Protein AF-A0A4Q3H517-F1 (afdb_monomer_lite)

Structure (mmCIF, N/CA/C/O backbone):
data_AF-A0A4Q3H517-F1
#
_entry.id   AF-A0A4Q3H517-F1
#
loop_
_atom_site.group_PDB
_atom_site.id
_atom_site.type_symbol
_atom_site.label_atom_id
_atom_site.label_alt_id
_atom_site.label_comp_id
_atom_site.label_asym_id
_atom_site.label_entity_id
_atom_site.label_seq_id
_atom_site.pdbx_PDB_ins_code
_atom_site.Cartn_x
_atom_site.Cartn_y
_atom_site.Cartn_z
_atom_site.occupancy
_atom_site.B_iso_or_equiv
_atom_site.auth_seq_id
_atom_site.auth_comp_id
_atom_site.auth_asym_id
_atom_site.auth_atom_id
_atom_site.pdbx_PDB_model_num
ATOM 1 N N . MET A 1 1 ? 39.571 -4.118 13.990 1.00 40.09 1 MET A N 1
ATOM 2 C CA . MET A 1 1 ? 38.350 -3.426 13.526 1.00 40.09 1 MET A CA 1
ATOM 3 C C . MET A 1 1 ? 38.100 -3.859 12.091 1.00 40.09 1 MET A C 1
ATOM 5 O O . MET A 1 1 ? 38.957 -3.556 11.269 1.00 40.09 1 MET A O 1
ATOM 9 N N . PRO A 1 2 ? 37.057 -4.642 11.771 1.00 38.53 2 PRO A N 1
ATOM 10 C CA . PRO A 1 2 ? 36.814 -5.030 10.390 1.00 38.53 2 PRO A CA 1
ATOM 11 C C . PRO A 1 2 ? 36.065 -3.904 9.666 1.00 38.53 2 PRO A C 1
ATOM 13 O O . PRO A 1 2 ? 35.079 -3.370 10.165 1.00 38.53 2 PRO A O 1
ATOM 16 N N . THR A 1 3 ? 36.589 -3.522 8.508 1.00 38.78 3 THR A N 1
ATOM 17 C CA . THR A 1 3 ? 36.073 -2.495 7.603 1.00 38.78 3 THR A CA 1
ATOM 18 C C . THR A 1 3 ? 34.910 -3.036 6.767 1.00 38.78 3 THR A C 1
ATOM 20 O O . THR A 1 3 ? 35.002 -4.109 6.167 1.00 38.78 3 THR A O 1
ATOM 23 N N . SER A 1 4 ? 33.808 -2.285 6.713 1.00 47.94 4 SER A N 1
ATOM 24 C CA . SER A 1 4 ? 32.634 -2.582 5.888 1.00 47.94 4 SER A CA 1
ATOM 25 C C . SER A 1 4 ? 32.987 -2.524 4.398 1.00 47.94 4 SER A C 1
ATOM 27 O O . SER A 1 4 ? 33.312 -1.462 3.872 1.00 47.94 4 SER A O 1
ATOM 29 N N . LYS A 1 5 ? 32.917 -3.661 3.699 1.00 48.53 5 LYS A N 1
ATOM 30 C CA . LYS A 1 5 ? 33.043 -3.728 2.236 1.00 48.53 5 LYS A CA 1
ATOM 31 C C . LYS A 1 5 ? 31.708 -3.337 1.598 1.00 48.53 5 LYS A C 1
ATOM 33 O O . LYS A 1 5 ? 30.800 -4.157 1.518 1.00 48.53 5 LYS A O 1
ATOM 38 N N . GLN A 1 6 ? 31.582 -2.096 1.134 1.00 50.59 6 GLN A N 1
ATOM 39 C CA . GLN A 1 6 ? 30.559 -1.734 0.150 1.00 50.59 6 GLN A CA 1
ATOM 40 C C . GLN A 1 6 ? 30.979 -2.324 -1.203 1.00 50.59 6 GLN A C 1
ATOM 42 O O . GLN A 1 6 ? 31.841 -1.785 -1.888 1.00 50.59 6 GLN A O 1
ATOM 47 N N . SER A 1 7 ? 30.403 -3.468 -1.568 1.00 45.88 7 SER A N 1
ATOM 48 C CA . SER A 1 7 ? 30.527 -4.052 -2.906 1.00 45.88 7 SER A CA 1
ATOM 49 C C . SER A 1 7 ? 29.165 -4.039 -3.582 1.00 45.88 7 SER A C 1
ATOM 51 O O . SER A 1 7 ? 28.502 -5.063 -3.684 1.00 45.88 7 SER A O 1
ATOM 53 N N . TYR A 1 8 ? 28.755 -2.864 -4.052 1.00 48.50 8 TYR A N 1
ATOM 54 C CA . TYR A 1 8 ? 27.823 -2.790 -5.169 1.00 48.50 8 TYR A CA 1
ATOM 55 C C . TYR A 1 8 ? 28.682 -2.569 -6.406 1.00 48.50 8 TYR A C 1
ATOM 57 O O . TYR A 1 8 ? 29.294 -1.515 -6.562 1.00 48.50 8 TYR A O 1
ATOM 65 N N . ALA A 1 9 ? 28.819 -3.603 -7.233 1.00 53.19 9 ALA A N 1
ATOM 66 C CA . ALA A 1 9 ? 29.474 -3.469 -8.521 1.00 53.19 9 ALA A CA 1
ATOM 67 C C . ALA A 1 9 ? 28.594 -2.567 -9.392 1.00 53.19 9 ALA A C 1
ATOM 69 O O . ALA A 1 9 ? 27.563 -3.002 -9.904 1.00 53.19 9 ALA A O 1
ATOM 70 N N . THR A 1 10 ? 28.966 -1.294 -9.520 1.00 50.31 10 THR A N 1
ATOM 71 C CA . THR A 1 10 ? 28.332 -0.388 -10.474 1.00 50.31 10 THR A CA 1
ATOM 72 C C . THR A 1 10 ? 28.628 -0.936 -11.864 1.00 50.31 10 THR A C 1
ATOM 74 O O . THR A 1 10 ? 29.762 -0.880 -12.338 1.00 50.31 10 THR A O 1
ATOM 77 N N . SER A 1 11 ? 27.626 -1.556 -12.483 1.00 53.19 11 SER A N 1
ATOM 78 C CA . SER A 1 11 ? 27.753 -2.097 -13.834 1.00 53.19 11 SER A CA 1
ATOM 79 C C . SER A 1 11 ? 27.890 -0.923 -14.807 1.00 53.19 11 SER A C 1
ATOM 81 O O . SER A 1 11 ? 27.018 -0.051 -14.806 1.00 53.19 11 SER A O 1
ATOM 83 N N . PRO A 1 12 ? 28.955 -0.844 -15.623 1.00 61.31 12 PRO A N 1
ATOM 84 C CA . PRO A 1 12 ? 29.098 0.231 -16.584 1.00 61.31 12 PRO A CA 1
ATOM 85 C C . PRO A 1 12 ? 28.341 -0.172 -17.844 1.00 61.31 12 PRO A C 1
ATOM 87 O O . PRO A 1 12 ? 28.901 -0.844 -18.706 1.00 61.31 12 PRO A O 1
ATOM 90 N N . GLN A 1 13 ? 27.070 0.208 -17.963 1.00 48.06 13 GLN A N 1
ATOM 91 C CA . GLN A 1 13 ? 26.401 0.174 -19.262 1.00 48.06 13 GLN A CA 1
ATOM 92 C C . GLN A 1 13 ? 25.749 1.512 -19.586 1.00 48.06 13 GLN A C 1
ATOM 94 O O . GLN A 1 13 ? 24.617 1.807 -19.217 1.00 48.06 13 GLN A O 1
ATOM 99 N N . SER A 1 14 ? 26.515 2.302 -20.332 1.00 60.44 14 SER A N 1
ATOM 100 C CA . SER A 1 14 ? 26.021 3.351 -21.214 1.00 60.44 14 SER A CA 1
ATOM 101 C C . SER A 1 14 ? 25.814 2.749 -22.605 1.00 60.44 14 SER A C 1
ATOM 103 O O . SER A 1 14 ? 26.821 2.456 -23.230 1.00 60.44 14 SER A O 1
ATOM 105 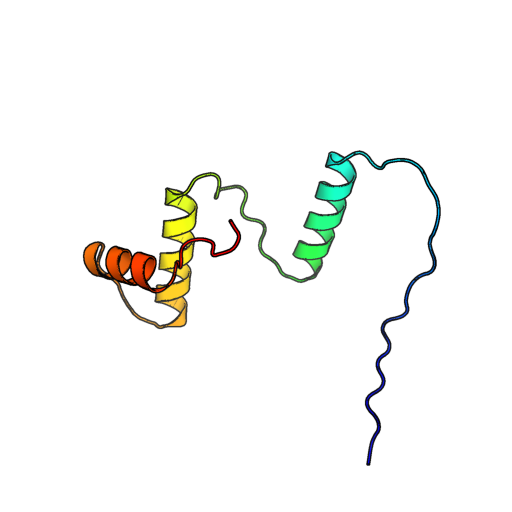N N . HIS A 1 15 ? 24.569 2.607 -23.085 1.00 49.25 15 HIS A N 1
ATOM 106 C CA . HIS A 1 15 ? 24.142 2.599 -24.509 1.00 49.25 15 HIS A CA 1
ATOM 107 C C . HIS A 1 15 ? 22.603 2.834 -24.554 1.00 49.25 15 HIS A C 1
ATOM 109 O O . HIS A 1 15 ? 21.845 1.930 -24.238 1.00 49.25 15 HIS A O 1
ATOM 115 N N . THR A 1 16 ? 22.107 4.082 -24.590 1.00 65.50 16 THR A N 1
ATOM 116 C CA . THR A 1 16 ? 21.536 4.849 -25.739 1.00 65.50 16 THR A CA 1
ATOM 117 C C . THR A 1 16 ? 20.250 4.304 -26.399 1.00 65.50 16 THR A C 1
ATOM 119 O O . THR A 1 16 ? 20.266 3.188 -26.896 1.00 65.50 16 THR A O 1
ATOM 122 N N . HIS A 1 17 ? 19.259 5.199 -26.590 1.00 56.88 17 HIS A N 1
ATOM 123 C CA . HIS A 1 17 ? 17.907 5.079 -27.197 1.00 56.88 17 HIS A CA 1
ATOM 124 C C . HIS A 1 17 ? 16.782 4.849 -26.181 1.00 56.88 17 HIS A C 1
ATOM 126 O O . HIS A 1 17 ? 16.813 3.886 -25.427 1.00 56.88 17 HIS A O 1
ATOM 132 N N . GLY A 1 18 ? 15.812 5.775 -26.154 1.00 64.06 18 GLY A N 1
ATOM 133 C CA . GLY A 1 18 ? 14.674 5.775 -25.233 1.00 64.06 18 GLY A CA 1
ATOM 134 C C . GLY A 1 18 ? 13.950 4.435 -25.247 1.00 64.06 18 GLY A C 1
ATOM 135 O O . GLY A 1 18 ? 13.224 4.126 -26.191 1.00 64.06 18 GLY A O 1
ATOM 136 N N . ALA A 1 19 ? 14.201 3.625 -24.221 1.00 68.19 19 ALA A N 1
ATOM 137 C CA . ALA A 1 19 ? 13.450 2.410 -23.986 1.00 68.19 19 ALA A CA 1
ATOM 138 C C . ALA A 1 19 ? 11.980 2.797 -23.789 1.00 68.19 19 ALA A C 1
ATOM 140 O O . ALA A 1 19 ? 11.681 3.761 -2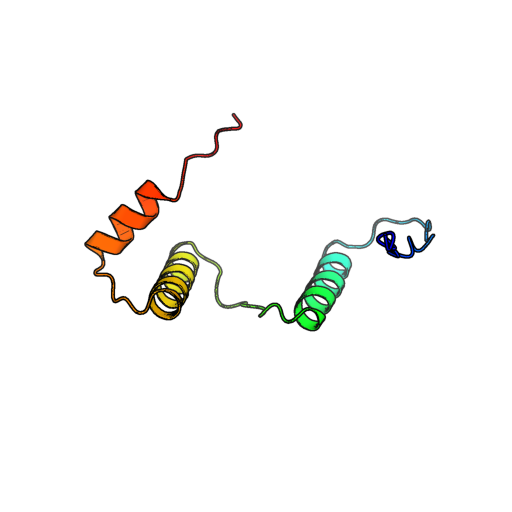3.086 1.00 68.19 19 ALA A O 1
ATOM 141 N N . LYS A 1 20 ? 11.077 2.071 -24.454 1.00 87.69 20 LYS A N 1
ATOM 142 C CA . LYS A 1 20 ? 9.634 2.268 -24.289 1.00 87.69 20 LYS A CA 1
ATOM 143 C C . LYS A 1 20 ? 9.278 2.062 -22.821 1.00 87.69 20 LYS A C 1
ATOM 145 O O . LYS A 1 20 ? 9.751 1.099 -22.219 1.00 87.69 20 LYS A O 1
ATOM 150 N N . GLU A 1 21 ? 8.424 2.918 -22.277 1.00 90.31 21 GLU A N 1
ATOM 151 C CA . GLU A 1 21 ? 8.012 2.887 -20.872 1.00 90.31 21 GLU A CA 1
ATOM 152 C C . GLU A 1 21 ? 7.458 1.512 -20.475 1.00 90.31 21 GLU A C 1
ATOM 154 O O . GLU A 1 21 ? 7.783 1.013 -19.405 1.00 90.31 21 GLU A O 1
ATOM 159 N N . GLU A 1 22 ? 6.732 0.851 -21.381 1.00 90.94 22 GLU A N 1
ATOM 160 C CA . GLU A 1 22 ? 6.220 -0.515 -21.202 1.00 90.94 22 GLU A CA 1
ATOM 161 C C . GLU A 1 22 ? 7.335 -1.541 -20.933 1.00 90.94 22 GLU A C 1
ATOM 163 O O . GLU A 1 22 ? 7.211 -2.384 -20.046 1.00 90.94 22 GLU A O 1
ATOM 168 N N . GLN A 1 23 ? 8.448 -1.461 -21.671 1.00 90.44 23 GLN A N 1
ATOM 169 C CA . GLN A 1 23 ? 9.573 -2.381 -21.491 1.00 90.44 23 GLN A CA 1
ATOM 170 C C . GLN A 1 23 ? 10.276 -2.120 -20.156 1.00 90.44 23 GLN A C 1
ATOM 172 O O . GLN A 1 23 ? 10.616 -3.060 -19.441 1.00 90.44 23 GLN A O 1
ATOM 177 N N . ILE A 1 24 ? 10.447 -0.842 -19.803 1.00 92.06 24 ILE A N 1
ATOM 178 C CA . ILE A 1 24 ? 11.027 -0.437 -18.518 1.00 92.06 24 ILE A CA 1
ATOM 179 C C . ILE A 1 24 ? 10.153 -0.942 -17.362 1.00 92.06 24 ILE A C 1
ATOM 181 O O . ILE A 1 24 ? 10.676 -1.512 -16.406 1.00 92.06 24 ILE A O 1
ATOM 185 N N . GLU A 1 25 ? 8.834 -0.759 -17.447 1.00 92.56 25 GLU A N 1
ATOM 186 C CA . GLU A 1 25 ? 7.882 -1.196 -16.423 1.00 92.56 25 GLU A CA 1
ATOM 187 C C . GLU A 1 25 ? 7.912 -2.718 -16.245 1.00 92.56 25 GLU A C 1
ATOM 189 O O . GLU A 1 25 ? 8.026 -3.202 -15.116 1.00 92.56 25 GLU A O 1
ATOM 194 N N . TYR A 1 26 ? 7.879 -3.476 -17.344 1.00 93.06 26 TYR A N 1
ATOM 195 C CA . TYR A 1 26 ? 7.910 -4.937 -17.304 1.00 93.06 26 TYR A CA 1
ATOM 196 C C . TYR A 1 26 ? 9.184 -5.475 -16.632 1.00 93.06 26 TYR A C 1
ATOM 198 O O . TYR A 1 26 ? 9.106 -6.283 -15.699 1.00 93.06 26 TYR A O 1
ATOM 206 N N . ASP A 1 27 ? 10.355 -4.986 -17.051 1.00 93.69 27 ASP A N 1
ATOM 207 C CA . ASP A 1 27 ? 11.645 -5.422 -16.504 1.00 93.69 27 ASP A CA 1
ATOM 208 C C . ASP A 1 27 ? 11.795 -5.025 -15.022 1.00 93.69 27 ASP A C 1
ATOM 210 O O . ASP A 1 27 ? 12.337 -5.779 -14.199 1.00 93.69 27 ASP A O 1
ATOM 214 N N . PHE A 1 28 ? 11.262 -3.859 -14.649 1.00 94.44 28 PHE A N 1
ATOM 215 C CA . PHE A 1 28 ? 1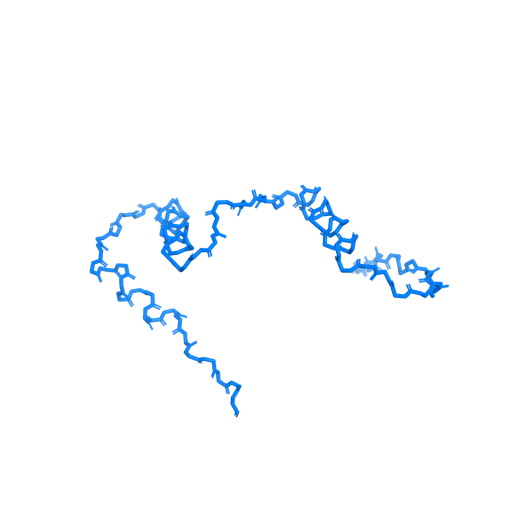1.285 -3.378 -13.273 1.00 94.44 28 PHE A CA 1
ATOM 216 C C . PHE A 1 28 ? 10.375 -4.199 -12.350 1.00 94.44 28 PHE A C 1
ATOM 218 O O . PHE A 1 28 ? 10.818 -4.623 -11.279 1.00 94.44 28 PHE A O 1
ATOM 225 N N . ILE A 1 29 ? 9.141 -4.509 -12.772 1.00 94.69 29 ILE A N 1
ATOM 226 C CA . ILE A 1 29 ? 8.230 -5.385 -12.015 1.00 94.69 29 ILE A CA 1
ATOM 227 C C . ILE A 1 29 ? 8.862 -6.766 -11.814 1.00 94.69 29 ILE A C 1
ATOM 229 O O . ILE A 1 29 ? 8.841 -7.289 -10.696 1.00 94.69 29 ILE A O 1
ATOM 233 N N . GLY A 1 30 ? 9.479 -7.338 -12.855 1.00 94.94 30 GLY A N 1
ATOM 234 C CA . GLY A 1 30 ? 10.173 -8.624 -12.754 1.00 94.94 30 GLY A CA 1
ATOM 235 C C . GLY A 1 30 ? 11.303 -8.605 -11.719 1.00 94.94 30 GLY A C 1
ATOM 236 O O . GLY A 1 30 ? 11.432 -9.525 -10.905 1.00 94.94 30 GLY A O 1
ATOM 237 N N . THR A 1 31 ? 12.072 -7.515 -11.675 1.00 96.12 31 THR A N 1
ATOM 238 C CA . THR A 1 31 ? 13.125 -7.310 -10.668 1.00 96.12 31 THR A CA 1
ATOM 239 C C . THR A 1 31 ? 12.550 -7.240 -9.249 1.00 96.12 31 THR A C 1
ATOM 241 O O . THR A 1 31 ? 13.054 -7.903 -8.340 1.00 96.12 31 THR A O 1
ATOM 244 N N . LEU A 1 32 ? 11.461 -6.495 -9.041 1.00 96.88 32 LEU A N 1
ATOM 245 C CA . LEU A 1 32 ? 10.795 -6.398 -7.737 1.00 96.88 32 LEU A CA 1
ATOM 246 C C . LEU A 1 32 ? 10.244 -7.755 -7.272 1.00 96.88 32 LEU A C 1
ATOM 248 O O . LEU A 1 32 ? 10.412 -8.134 -6.113 1.00 96.88 32 LEU A O 1
ATOM 252 N N . GLN A 1 33 ? 9.654 -8.541 -8.170 1.00 95.88 33 GLN A N 1
ATOM 253 C CA . GLN A 1 33 ? 9.181 -9.886 -7.836 1.00 95.88 33 GLN A CA 1
ATOM 254 C C . GLN A 1 33 ? 10.327 -10.825 -7.435 1.00 95.88 33 GLN A C 1
ATOM 256 O O . GLN A 1 33 ? 10.193 -11.597 -6.479 1.00 95.88 33 GLN A O 1
ATOM 261 N N . ALA A 1 34 ? 11.485 -10.732 -8.099 1.00 96.06 34 ALA A N 1
ATOM 262 C CA . ALA A 1 34 ? 12.685 -11.470 -7.701 1.00 96.06 34 ALA A CA 1
ATOM 263 C C . ALA A 1 34 ? 13.150 -11.089 -6.281 1.00 96.06 34 ALA A C 1
ATOM 265 O O . ALA A 1 34 ? 13.550 -11.960 -5.502 1.00 96.06 34 ALA A O 1
ATOM 266 N N . LEU A 1 35 ? 12.993 -9.813 -5.911 1.00 97.31 35 LEU A N 1
ATOM 267 C CA . LEU A 1 35 ? 13.222 -9.273 -4.565 1.00 97.31 35 LEU A CA 1
ATOM 268 C C . LEU A 1 35 ? 12.086 -9.570 -3.567 1.00 97.31 35 LEU A C 1
ATOM 270 O O . LEU A 1 35 ? 12.094 -9.045 -2.456 1.00 97.31 35 LEU A O 1
ATOM 274 N N . LYS A 1 36 ? 11.145 -10.456 -3.923 1.00 95.25 36 LYS A N 1
ATOM 275 C CA . LYS A 1 36 ? 10.017 -10.906 -3.087 1.00 95.25 36 LYS A CA 1
ATOM 276 C C . LYS A 1 36 ? 8.948 -9.846 -2.819 1.00 95.25 36 LYS A C 1
ATOM 278 O O . LYS A 1 36 ? 8.133 -10.034 -1.917 1.00 95.25 36 LYS A O 1
ATOM 283 N N . TYR A 1 37 ? 8.892 -8.784 -3.619 1.00 95.69 37 TYR A N 1
ATOM 284 C CA . TYR A 1 37 ? 7.732 -7.898 -3.622 1.00 95.69 37 TYR A CA 1
ATOM 285 C C . TYR A 1 37 ? 6.543 -8.590 -4.298 1.00 95.69 37 TYR A C 1
ATOM 287 O O . TYR A 1 37 ? 6.664 -9.192 -5.365 1.00 95.69 37 TYR A O 1
ATOM 295 N N . GLU A 1 38 ? 5.379 -8.512 -3.658 1.00 93.88 38 GLU A N 1
ATOM 296 C CA . GLU A 1 38 ? 4.135 -9.091 -4.159 1.00 93.88 38 GLU A CA 1
ATOM 297 C C . GLU A 1 38 ? 3.478 -8.117 -5.146 1.00 93.88 38 GLU A C 1
ATOM 299 O O . GLU A 1 38 ? 3.086 -7.012 -4.769 1.00 93.88 38 GLU A O 1
ATOM 304 N N . TYR A 1 39 ? 3.353 -8.517 -6.413 1.00 94.19 39 TYR A N 1
ATOM 305 C CA . TYR A 1 39 ? 2.637 -7.723 -7.412 1.00 94.19 39 TYR A CA 1
ATOM 306 C C . TYR A 1 39 ? 1.121 -7.845 -7.204 1.00 94.19 39 TYR A C 1
ATOM 308 O O . TYR A 1 39 ? 0.585 -8.953 -7.172 1.00 94.19 39 TYR A O 1
ATOM 316 N N . ARG A 1 40 ? 0.432 -6.704 -7.071 1.00 93.56 40 ARG A N 1
ATOM 317 C CA . ARG A 1 40 ? -0.999 -6.618 -6.733 1.00 93.56 40 ARG A CA 1
ATOM 318 C C . ARG A 1 40 ? -1.788 -5.860 -7.803 1.00 93.56 40 ARG A C 1
ATOM 320 O O . ARG A 1 40 ? -2.052 -4.671 -7.635 1.00 93.56 40 ARG A O 1
ATOM 327 N N . PRO A 1 41 ? -2.184 -6.530 -8.904 1.00 92.44 41 PRO A N 1
ATOM 328 C CA . PRO A 1 41 ? -2.941 -5.891 -9.980 1.00 92.44 41 PRO A CA 1
ATOM 329 C C . PRO A 1 41 ? -4.379 -5.539 -9.573 1.00 92.44 41 PRO A C 1
ATOM 331 O O . PRO A 1 41 ? -5.067 -4.841 -10.307 1.00 92.44 41 PRO A O 1
ATOM 334 N N . ASP A 1 42 ? -4.866 -6.036 -8.438 1.00 93.25 42 ASP A N 1
ATOM 335 C CA . ASP A 1 42 ? -6.200 -5.775 -7.898 1.00 93.25 42 ASP A CA 1
ATOM 336 C C . ASP A 1 42 ? -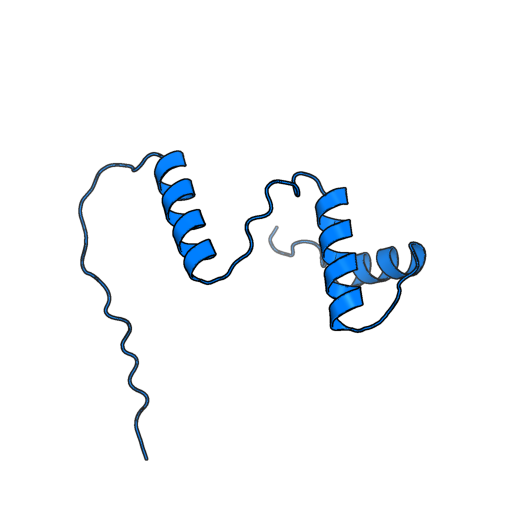6.338 -4.400 -7.220 1.00 93.25 42 ASP A C 1
ATOM 338 O O . ASP A 1 42 ? -7.456 -3.921 -7.050 1.00 93.25 42 ASP A O 1
ATOM 342 N N . ILE A 1 43 ? -5.228 -3.741 -6.871 1.00 93.94 43 ILE A N 1
ATOM 343 C CA . ILE A 1 43 ? -5.236 -2.431 -6.208 1.00 93.94 43 ILE A CA 1
ATOM 344 C C . ILE A 1 43 ? -5.144 -1.333 -7.270 1.00 93.94 43 ILE A C 1
ATOM 346 O O . ILE A 1 43 ? -4.060 -1.011 -7.751 1.00 93.94 43 ILE A O 1
ATOM 350 N N . ARG A 1 44 ? -6.293 -0.769 -7.657 1.00 94.50 44 ARG A N 1
ATOM 351 C CA . ARG A 1 44 ? -6.381 0.289 -8.687 1.00 94.50 44 ARG A CA 1
ATOM 352 C C . ARG A 1 44 ? -7.132 1.542 -8.246 1.00 94.50 44 ARG A C 1
ATOM 354 O O . ARG A 1 44 ? -7.221 2.501 -9.006 1.00 94.50 44 ARG A O 1
ATOM 361 N N . ASP A 1 45 ? -7.665 1.546 -7.032 1.00 92.75 45 ASP A N 1
ATOM 362 C CA . ASP A 1 45 ? -8.437 2.657 -6.488 1.00 92.75 45 ASP A CA 1
ATOM 363 C C . ASP A 1 45 ? -8.094 2.895 -5.010 1.00 92.75 45 ASP A C 1
ATOM 365 O O . ASP A 1 45 ? -7.444 2.085 -4.344 1.00 92.75 45 ASP A O 1
ATOM 369 N N . ARG A 1 46 ? -8.536 4.035 -4.474 1.00 88.56 46 ARG A N 1
ATOM 370 C CA . ARG A 1 46 ? -8.239 4.412 -3.086 1.00 88.56 46 ARG A CA 1
ATOM 371 C C . ARG A 1 46 ? -8.876 3.456 -2.070 1.00 88.56 46 ARG A C 1
ATOM 373 O O . ARG A 1 46 ? -8.307 3.242 -1.003 1.00 88.56 46 ARG A O 1
ATOM 380 N N . SER A 1 47 ? -10.029 2.867 -2.388 1.00 89.88 47 SER A N 1
ATOM 381 C CA . SER A 1 47 ? -10.726 1.928 -1.501 1.00 89.88 47 SER A CA 1
ATOM 382 C C . SER A 1 47 ? -9.986 0.596 -1.351 1.00 89.88 47 SER A C 1
ATOM 384 O O . SER A 1 47 ? -9.770 0.137 -0.231 1.00 89.88 47 SER A O 1
ATOM 386 N N . SER A 1 48 ? -9.545 0.001 -2.457 1.00 93.38 48 SER A N 1
ATOM 387 C CA . SER A 1 48 ? -8.741 -1.222 -2.513 1.00 93.38 48 SER A CA 1
ATOM 388 C C . SER A 1 48 ? -7.380 -1.019 -1.848 1.00 93.38 48 SER A C 1
ATOM 390 O O . SER A 1 48 ? -6.936 -1.886 -1.093 1.00 93.38 48 SER A O 1
ATOM 392 N N . LEU A 1 49 ? -6.767 0.158 -2.024 1.00 92.69 49 LEU A N 1
ATOM 393 C CA . LEU A 1 49 ? -5.537 0.529 -1.324 1.00 92.69 49 LEU A CA 1
ATOM 394 C C . LEU A 1 49 ? -5.751 0.631 0.195 1.00 92.69 49 LEU A C 1
ATOM 396 O O . LEU A 1 49 ? -4.980 0.061 0.968 1.00 92.69 49 LEU A O 1
ATOM 400 N N . GLY A 1 50 ? -6.826 1.294 0.632 1.00 91.69 50 GLY A N 1
ATOM 401 C CA . GLY A 1 50 ? -7.181 1.406 2.049 1.00 91.69 50 GLY A CA 1
ATOM 402 C C . GLY A 1 50 ? -7.473 0.049 2.698 1.00 91.69 50 GLY A C 1
ATOM 403 O O . GLY A 1 50 ? -7.002 -0.226 3.801 1.00 91.69 50 GLY A O 1
ATOM 404 N N . LEU A 1 51 ? -8.184 -0.838 1.996 1.00 92.62 51 LEU A N 1
ATOM 405 C CA . LEU A 1 51 ? -8.445 -2.206 2.454 1.00 92.62 51 LEU A CA 1
ATOM 406 C C . LEU A 1 51 ? -7.155 -3.018 2.599 1.00 92.62 51 LEU A C 1
ATOM 408 O O . LEU A 1 51 ? -6.985 -3.712 3.602 1.00 92.62 51 LEU A O 1
ATOM 412 N N . ASN A 1 52 ? -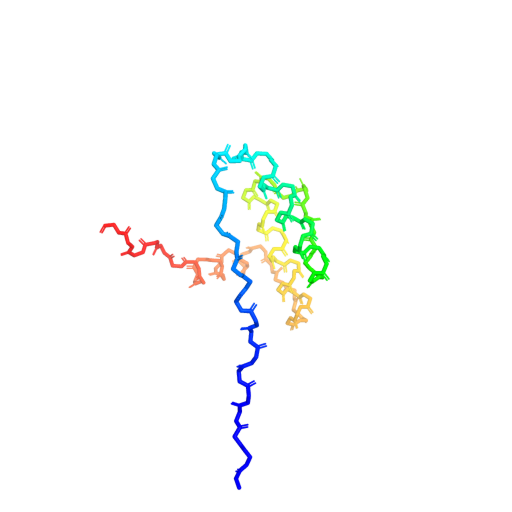6.235 -2.909 1.637 1.00 93.69 52 ASN A N 1
ATOM 413 C CA . ASN A 1 52 ? -4.930 -3.560 1.721 1.00 93.69 52 ASN A CA 1
ATOM 414 C C . ASN A 1 52 ? -4.151 -3.083 2.955 1.00 93.69 52 ASN A C 1
ATOM 416 O O . ASN A 1 52 ? -3.681 -3.910 3.743 1.00 93.69 52 ASN A O 1
ATOM 420 N N . PHE A 1 53 ? -4.085 -1.764 3.156 1.00 93.19 53 PHE A N 1
ATOM 421 C CA . PHE A 1 53 ? -3.419 -1.171 4.310 1.00 93.19 53 PHE A CA 1
ATOM 422 C C . PHE A 1 53 ? -4.037 -1.663 5.622 1.00 93.19 53 PHE A C 1
ATOM 424 O O . PHE A 1 53 ? -3.312 -2.176 6.473 1.00 93.19 53 PHE A O 1
ATOM 431 N N . ARG A 1 54 ? -5.372 -1.613 5.761 1.00 93.56 54 ARG A N 1
ATOM 432 C CA . ARG A 1 54 ? -6.074 -2.107 6.957 1.00 93.56 54 ARG A CA 1
ATOM 433 C C . ARG A 1 54 ? -5.738 -3.563 7.249 1.00 93.56 54 ARG A C 1
ATOM 435 O O . ARG A 1 54 ? -5.358 -3.885 8.368 1.00 93.56 54 ARG A O 1
ATOM 442 N N . GLN A 1 55 ? -5.838 -4.439 6.250 1.00 94.44 55 GLN A N 1
ATOM 443 C CA . GLN A 1 55 ? -5.577 -5.870 6.425 1.00 94.44 55 GLN A CA 1
ATOM 444 C C . GLN A 1 55 ? -4.141 -6.143 6.882 1.00 94.44 55 GLN A C 1
ATOM 446 O O . GLN A 1 55 ? -3.925 -6.942 7.795 1.00 94.44 55 GLN A O 1
ATOM 451 N N . LYS A 1 56 ? -3.153 -5.480 6.269 1.00 93.31 56 LYS A N 1
ATOM 452 C CA . LYS A 1 56 ? -1.740 -5.645 6.637 1.00 93.31 56 LYS A CA 1
ATOM 453 C C . LYS A 1 56 ? -1.444 -5.036 8.010 1.00 93.31 56 LYS A C 1
ATOM 455 O O . LYS A 1 56 ? -0.735 -5.662 8.793 1.00 93.31 56 LYS A O 1
ATOM 460 N N . PHE A 1 57 ? -2.030 -3.883 8.331 1.00 93.50 57 PHE A N 1
ATOM 461 C CA . PHE A 1 57 ? -1.894 -3.232 9.633 1.00 93.50 57 PHE A CA 1
ATOM 462 C C . PHE A 1 57 ? -2.471 -4.093 10.761 1.00 93.50 57 PHE A C 1
ATOM 464 O O . PHE A 1 57 ? -1.798 -4.335 11.763 1.00 93.50 57 PHE A O 1
ATOM 471 N N . GLU A 1 58 ? -3.690 -4.604 10.588 1.00 95.12 58 GLU A N 1
ATOM 472 C CA . GLU A 1 58 ? -4.338 -5.502 11.547 1.00 95.12 58 GLU A CA 1
ATOM 473 C C . GLU A 1 58 ? -3.540 -6.793 11.745 1.00 95.12 58 GLU A C 1
ATOM 475 O O . GLU A 1 58 ? -3.347 -7.227 12.878 1.00 95.12 58 GLU A O 1
ATOM 480 N N . ALA A 1 59 ? -3.045 -7.401 10.661 1.00 96.06 59 ALA A N 1
ATOM 481 C CA . ALA A 1 59 ? -2.261 -8.632 10.732 1.00 96.06 59 ALA A CA 1
ATOM 482 C C . ALA A 1 59 ? -0.914 -8.430 11.443 1.00 96.06 59 ALA A C 1
ATOM 484 O O . ALA A 1 59 ? -0.515 -9.269 12.252 1.00 96.06 59 ALA A O 1
ATOM 485 N N . LEU A 1 60 ? -0.232 -7.316 11.162 1.00 95.75 60 LEU A N 1
ATOM 486 C CA . LEU A 1 60 ? 1.058 -6.987 11.765 1.00 95.75 60 LEU A CA 1
ATOM 487 C C . LEU A 1 60 ? 0.919 -6.680 13.261 1.00 95.75 60 LEU A C 1
ATOM 489 O O . LEU A 1 60 ? 1.681 -7.203 14.071 1.00 95.75 60 LEU A O 1
ATOM 493 N N . ASN A 1 61 ? -0.076 -5.870 13.626 1.00 94.50 61 ASN A N 1
ATOM 494 C CA . ASN A 1 61 ? -0.281 -5.412 15.002 1.00 94.50 61 ASN A CA 1
ATOM 495 C C . ASN A 1 61 ? -1.183 -6.342 15.827 1.00 94.50 61 ASN A C 1
ATOM 497 O O . ASN A 1 61 ? -1.312 -6.160 17.035 1.00 94.50 61 ASN A O 1
ATOM 501 N N . ARG A 1 62 ? -1.791 -7.353 15.194 1.00 95.12 62 ARG A N 1
ATOM 502 C CA . ARG A 1 62 ? -2.749 -8.297 15.800 1.00 95.12 62 ARG A CA 1
ATOM 503 C C . ARG A 1 62 ? -3.951 -7.602 16.446 1.00 95.12 62 ARG A C 1
ATOM 505 O O . ARG A 1 62 ? -4.450 -8.041 17.480 1.00 95.12 62 ARG A O 1
ATOM 512 N N . VAL A 1 63 ? -4.424 -6.532 15.817 1.00 94.38 63 VAL A N 1
ATOM 513 C CA . VAL A 1 63 ? -5.599 -5.761 16.246 1.00 94.38 63 VAL A CA 1
ATOM 514 C C . VAL A 1 63 ? -6.734 -5.917 15.243 1.00 94.38 63 VAL A C 1
ATOM 516 O O . VAL A 1 63 ? -6.517 -6.343 14.110 1.00 94.38 63 VAL A O 1
ATOM 519 N N . LYS A 1 64 ? -7.949 -5.560 15.657 1.00 93.56 64 LYS A N 1
ATOM 520 C CA . LYS A 1 64 ? -9.106 -5.402 14.776 1.00 93.56 64 LYS A CA 1
ATOM 521 C C . LYS A 1 64 ? -9.626 -3.990 14.927 1.00 93.56 64 LYS A C 1
ATOM 523 O O . LYS A 1 64 ? -10.052 -3.625 16.015 1.00 93.56 64 LYS A O 1
ATOM 528 N N . LEU A 1 65 ? -9.535 -3.213 13.853 1.00 92.31 65 LEU A N 1
ATOM 529 C CA . LEU A 1 65 ? -10.021 -1.843 13.844 1.00 92.31 65 LEU A CA 1
ATOM 530 C C . LEU A 1 65 ? -11.479 -1.854 13.406 1.00 92.31 65 LEU A C 1
ATOM 532 O O . LEU A 1 65 ? -11.862 -2.609 12.513 1.00 92.31 65 LEU A O 1
ATOM 536 N N . THR A 1 66 ? -12.294 -1.007 14.010 1.00 94.00 66 THR A N 1
ATOM 537 C CA . THR A 1 66 ? -13.596 -0.614 13.470 1.00 94.00 66 THR A CA 1
ATOM 538 C C . THR A 1 66 ? -13.414 0.411 12.351 1.00 94.00 66 THR A C 1
ATOM 540 O O . THR A 1 66 ? -12.341 0.995 12.186 1.00 94.00 66 THR A O 1
ATOM 543 N N . ASP A 1 67 ? -14.466 0.659 11.572 1.00 89.94 67 ASP A N 1
ATOM 544 C CA . ASP A 1 67 ? -14.398 1.624 10.467 1.00 89.94 67 ASP A CA 1
ATOM 545 C C . ASP A 1 67 ? -14.087 3.047 10.966 1.00 89.94 67 ASP A C 1
ATOM 547 O O . ASP A 1 67 ? -13.292 3.760 10.356 1.00 89.94 67 ASP A O 1
ATOM 551 N N . SER A 1 68 ? -14.633 3.427 12.128 1.00 93.25 68 SER A N 1
ATOM 552 C CA . SER A 1 68 ? -14.372 4.722 12.769 1.00 93.25 68 SER A CA 1
ATOM 553 C C . SER A 1 68 ? -12.931 4.864 13.268 1.00 93.25 68 SER A C 1
ATOM 555 O O . SER A 1 68 ? -12.345 5.939 13.158 1.00 93.25 68 SER A O 1
ATOM 557 N N . GLU A 1 69 ? -12.349 3.801 13.830 1.00 92.00 69 GLU A N 1
ATOM 558 C CA . GLU A 1 69 ? -10.953 3.809 14.291 1.00 92.00 69 GLU A CA 1
ATOM 559 C C . GLU A 1 69 ? -9.984 3.861 13.114 1.00 92.00 69 GLU A C 1
ATOM 561 O O . GLU A 1 69 ? -9.000 4.594 13.155 1.00 92.00 69 GLU A O 1
ATOM 566 N N . PHE A 1 70 ? -10.288 3.125 12.043 1.00 92.00 70 PHE A N 1
ATOM 567 C CA . PHE A 1 70 ? -9.483 3.140 10.833 1.00 92.00 70 PHE A CA 1
ATOM 568 C C . PHE A 1 70 ? -9.465 4.520 10.165 1.00 92.00 70 PHE A C 1
ATOM 570 O O . PHE A 1 70 ? -8.399 4.977 9.762 1.00 92.00 70 PHE A O 1
ATOM 577 N N . ALA A 1 71 ? -10.613 5.204 10.092 1.00 89.81 71 ALA A N 1
ATOM 578 C CA . ALA A 1 71 ? -10.688 6.563 9.556 1.00 89.81 71 ALA A CA 1
ATOM 579 C C . ALA A 1 71 ? -9.802 7.544 10.345 1.00 89.81 71 ALA A C 1
ATOM 581 O O . ALA A 1 71 ? -9.005 8.259 9.748 1.00 89.81 71 ALA A O 1
ATOM 582 N N . ARG A 1 72 ? -9.865 7.508 11.686 1.00 89.94 72 ARG A N 1
ATOM 583 C CA . ARG A 1 72 ? -9.013 8.354 12.542 1.00 89.94 72 ARG A CA 1
ATOM 584 C C . ARG A 1 72 ? -7.524 8.060 12.370 1.00 89.94 72 ARG A C 1
ATOM 586 O O . ARG A 1 72 ? -6.732 8.988 12.295 1.00 89.94 72 ARG A O 1
ATOM 593 N N . LEU A 1 73 ? -7.156 6.780 12.289 1.00 89.81 73 LEU A N 1
ATOM 594 C CA . LEU A 1 73 ? -5.772 6.357 12.060 1.00 89.81 73 LEU A CA 1
ATOM 595 C C . LEU A 1 73 ? -5.237 6.875 10.720 1.00 89.81 73 LEU A C 1
ATOM 597 O O . LEU A 1 73 ? -4.082 7.283 10.626 1.00 89.81 73 LEU A O 1
ATOM 601 N N . LEU A 1 74 ? -6.067 6.826 9.67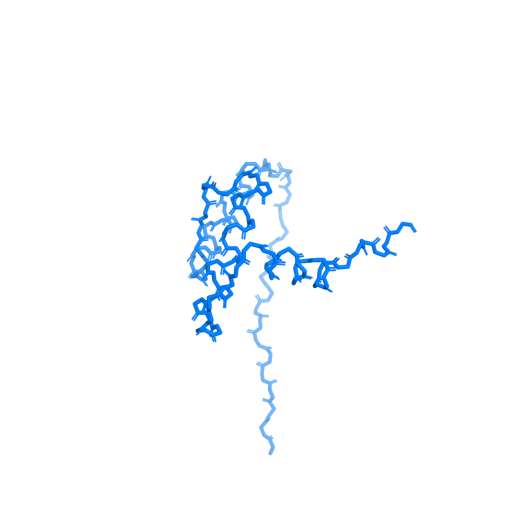7 1.00 88.06 74 LEU A N 1
ATOM 602 C CA . LEU A 1 74 ? -5.685 7.264 8.341 1.00 88.06 74 LEU A CA 1
ATOM 603 C C . LEU A 1 74 ? -5.458 8.779 8.306 1.00 88.06 74 LEU A C 1
ATOM 605 O O . LEU A 1 74 ? -4.447 9.207 7.761 1.00 88.06 74 LEU A O 1
ATOM 609 N N . ASP A 1 75 ? -6.333 9.555 8.947 1.00 85.88 75 ASP A N 1
ATOM 610 C CA . ASP A 1 75 ? -6.182 11.011 9.067 1.00 85.88 75 ASP A CA 1
ATOM 611 C C . ASP A 1 75 ? -4.943 11.412 9.892 1.00 85.88 75 ASP A C 1
ATOM 613 O O . ASP A 1 75 ? -4.323 12.433 9.615 1.00 85.88 75 ASP A O 1
ATOM 617 N N . GLU A 1 76 ? -4.555 10.616 10.895 1.00 86.38 76 GLU A N 1
ATOM 618 C CA . GLU A 1 76 ? -3.374 10.892 11.727 1.00 86.38 76 GLU A CA 1
ATOM 619 C C . GLU A 1 76 ? -2.051 10.553 11.018 1.00 86.38 76 GLU A C 1
ATOM 621 O O . GLU A 1 76 ? -1.064 11.274 11.161 1.00 86.38 76 GLU A O 1
ATOM 626 N N . ILE A 1 77 ? -2.010 9.454 10.257 1.00 83.44 77 ILE A N 1
ATOM 627 C CA . ILE A 1 77 ? -0.784 8.974 9.595 1.00 83.44 77 ILE A CA 1
ATOM 628 C C . ILE A 1 77 ? -0.548 9.667 8.249 1.00 83.44 77 ILE A C 1
ATOM 630 O O . ILE A 1 77 ? 0.602 9.866 7.851 1.00 83.44 77 ILE A O 1
ATOM 634 N N . VAL A 1 78 ? -1.612 10.001 7.516 1.00 79.12 78 VAL A N 1
ATOM 635 C CA . VAL A 1 78 ? -1.501 10.625 6.194 1.00 79.12 78 VAL A CA 1
ATOM 636 C C . VAL A 1 78 ? -1.403 12.136 6.369 1.00 79.12 78 VAL A C 1
ATOM 638 O O . VAL A 1 78 ? -2.404 12.844 6.393 1.00 79.12 78 VAL A O 1
ATOM 641 N N . THR A 1 79 ? -0.176 12.641 6.471 1.00 72.19 79 THR A N 1
ATOM 642 C CA . THR A 1 79 ? 0.082 14.082 6.400 1.00 72.19 79 THR A CA 1
ATOM 643 C C . THR A 1 79 ? -0.103 14.571 4.967 1.00 72.19 79 THR A C 1
ATOM 645 O O . THR A 1 79 ? 0.438 13.958 4.043 1.00 72.19 79 THR A O 1
ATOM 648 N N . GLU A 1 80 ? -0.837 15.671 4.776 1.00 69.38 80 GLU A N 1
ATOM 649 C CA . GLU A 1 80 ? -0.922 16.327 3.468 1.00 69.38 80 GLU A CA 1
ATOM 650 C C . GLU A 1 80 ? 0.478 16.694 2.961 1.00 69.38 80 GLU A C 1
ATOM 652 O O . GLU A 1 80 ? 1.373 17.034 3.740 1.00 69.38 80 GLU A O 1
ATOM 657 N N . ASP A 1 81 ? 0.667 16.556 1.650 1.00 66.62 81 ASP A N 1
ATOM 658 C CA . ASP A 1 81 ? 1.957 16.732 0.995 1.00 66.62 81 ASP A CA 1
ATOM 659 C C . ASP A 1 81 ? 2.480 18.158 1.230 1.00 66.62 81 ASP A C 1
ATOM 661 O O . ASP A 1 81 ? 1.859 19.140 0.827 1.00 66.62 81 ASP A O 1
ATOM 665 N N . VAL A 1 82 ? 3.612 18.273 1.929 1.00 62.16 82 VAL A N 1
ATOM 666 C CA . VAL A 1 82 ? 4.184 19.555 2.384 1.00 62.16 82 VAL A CA 1
ATOM 667 C C . VAL A 1 82 ? 4.991 20.259 1.285 1.00 62.16 82 VAL A C 1
ATOM 669 O O . VAL A 1 82 ? 5.583 21.312 1.527 1.00 62.16 82 VAL A O 1
ATOM 672 N N . TYR A 1 83 ? 5.049 19.678 0.085 1.00 61.62 83 TYR A N 1
ATOM 673 C CA . TYR A 1 83 ? 5.759 20.221 -1.069 1.00 61.62 83 TYR A CA 1
ATOM 674 C C . TYR A 1 83 ? 4.776 20.858 -2.058 1.00 61.62 83 TYR A C 1
ATOM 676 O O . TYR A 1 83 ? 4.466 20.298 -3.108 1.00 61.62 83 TYR A O 1
ATOM 684 N N . THR A 1 84 ? 4.310 22.057 -1.713 1.00 45.69 84 THR A N 1
ATOM 685 C CA . THR A 1 84 ? 3.670 23.007 -2.642 1.00 45.69 84 THR A CA 1
ATOM 686 C C . THR A 1 84 ? 4.552 24.220 -2.857 1.00 45.69 84 THR A C 1
ATOM 688 O O . THR A 1 84 ? 5.082 24.720 -1.837 1.00 45.69 84 THR A O 1
#

Radius of gyration: 19.99 Å; chains: 1; bounding box: 53×34×43 Å

Sequence (84 aa):
MPTSKQSYATSPQSHTHGAKEEQIEYDFIGTLQALKYEYRPDIRDRSSLGLNFRQKFEALNRVKLTDSEFARLLDEIVTEDVYT

Secondary structure (DSSP, 8-state):
----------------S---HHHHHHHHHHHHHHTTPPP-TT--SHHHHHHHHHHHHHHHHT----HHHHHHHHHHH-PPP---

Foldseek 3Di:
DDDDDPDPPPDDDDDDDDDDPVVVVVVVVVVVVVVVDDDDPPPDDPVSVLVVVQVVVCVVVVHHDDPVRSVVVCVVVDDDDPPD

pLDDT: mean 81.24, std 18.29, range [38.53, 97.31]